Protein 5MWB (pdb70)

Organism: Homo sapiens (NCBI:txid9606)

Nearest PDB structures (foldseek):
  5mwb-assembly1_A  TM=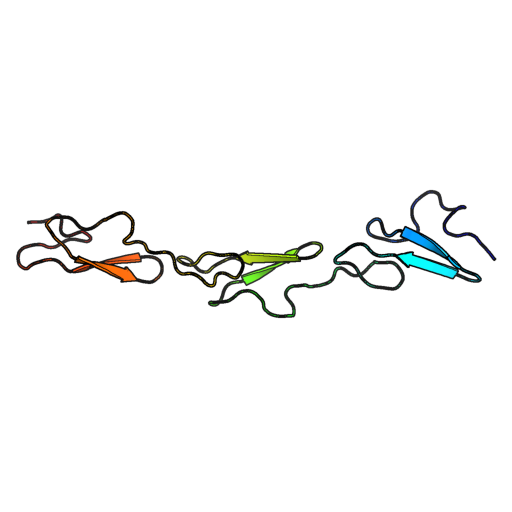1.009E+00  e=1.786E-26  Homo sapiens
  4cue-assembly1_A-2  TM=8.825E-01  e=1.262E-20  Homo sapiens
  4cuf-assembly1_A  TM=8.671E-01  e=1.112E-20  Homo sapiens
  4cud-assembly1_A  TM=8.663E-01  e=1.112E-20  Homo sapiens
  4xl1-assembly2_D  TM=9.238E-01  e=4.637E-19  Rattus norvegicus

Foldseek 3Di:
DDFCCPPDPDGPAPPPWDWADDVPGIATHEDAQFDDRRSPHGHFQCPVVQADDPWDWAGDRNDIQTHEDQQFDDRNSPGGHFPCPVVQAPPPWDWAGDRNDIQTHEDPPFDDRRRPRD

Secondary structure (DSSP, 8-state):
---TTTS-SS-SSSTTPEEEEETTEEEEEPPTTEESTTS-EE--GGGG----TT-EEEEETTEEEEEPPTTEESTTS-EE--GGGG----TTPEEEEETTEEEEEPPTT-BSTTS-B-

Radius of gyration: 26.97 Å; Cα contacts (8 Å, |Δi|>4): 246; chains: 1; bounding box: 39×20×84 Å

Solvent-accessible surface area: 7982 Å² total; per-residue (Å²): 113,85,46,43,41,73,132,42,163,89,74,29,6,67,78,78,0,132,25,54,55,56,133,66,52,53,96,7,87,47,98,155,6,28,30,31,110,91,0,81,106,67,65,76,35,16,157,91,118,19,20,93,64,132,18,75,33,83,62,116,121,15,18,62,54,18,88,44,93,80,7,41,100,36,112,62,0,71,89,73,66,77,38,19,157,92,123,25,20,68,64,126,13,108,44,51,55,77,75,85,145,65,79,14,93,42,43,136,61,56,89,28,102,29,0,91,102,139

GO terms:
  GO:0043235 signaling receptor complex (C, IDA)
  GO:0005886 plasma membrane (C, IDA)
  GO:0010838 positive regulation of keratinocyte proliferation (P, IDA)
  GO:0007219 Notch signaling pathway (P, IDA)
  GO:0005634 nucleus (C, EXP)
  GO:0005737 cytoplasm (C, EXP)
  GO:2001204 regulation of osteoclast development (P, IMP)
  GO:0046849 bone remodeling (P, IMP)
  GO:0005515 protein binding (F, IPI)
  GO:0000139 Golgi membrane (C, TAS)
  GO:0005576 extracellular region (C, TAS)
  GO:0005654 nucleoplasm (C, TAS)
  GO:0005789 endoplasmic reticulum membrane (C, TAS)
  GO:0005886 plasma membrane (C, TAS)
  GO:0003713 transcription coactivator activity (F, IDA)
  GO:0045944 positive regulation of transcription by RNA polymerase II (P, IDA)
  GO:0051152 positive regulation of smooth muscle cell differentiation (P, IDA)
  GO:0003184 pulmonary valve morphogenesis (P, IMP)
  GO:1902895 positive regulation of miRNA transcription (P, IMP)
  GO:0060413 atrial septum morphogenesis (P, IMP)

InterPro domains:
  IPR000152 EGF-type aspartate/asparagine hydroxylation site [PS00010] (198-209)
  IPR000152 EGF-type aspartate/asparagine hydroxylation site [PS00010] (275-286)
  IPR000152 EGF-type aspartate/asparagine hydroxylation site [PS00010] (315-326)
  IPR000152 EGF-type aspartate/asparagine hydroxylation site [PS00010] (353-364)
  IPR000152 EGF-type aspartate/asparagine hydroxylation site [PS00010] (433-444)
  IPR000152 EGF-type aspartate/asparagine hydroxylation site [PS00010] (471-482)
  IPR000152 EGF-type aspartate/asparagine hydroxylation site [PS00010] (509-520)
  IPR000152 EGF-type aspartate/asparagine hydroxylation site [PS00010] (547-558)
  IPR000152 EGF-type aspartate/asparagine hydroxylation site [PS00010] (584-595)
  IPR000152 EGF-type aspartate/asparagine hydroxylation site [PS00010] (622-633)
  IPR000152 EGF-type aspartate/asparagine hydroxylation site [PS00010] (659-670)
  IPR000152 EGF-type aspartate/asparagine hydroxylation site [PS00010] (697-708)
  IPR000152 EGF-type aspartate/asparagine hydroxylation site [PS00010] (772-783)
  IPR000152 EGF-type aspartate/asparagine hydroxylation site [PS00010] (810-821)
  IPR000152 EGF-type aspartate/asparagine hydroxylation site [PS00010] (888-899)
  IPR000152 EGF-type aspartate/asparagine hydroxylation site [PS00010] (926-937)
  IPR000152 EGF-type aspartate/asparagine hydroxylation site [PS00010] (964-975)
  IPR000152 EGF-type aspartate/asparagine hydroxylation site [PS00010] (1002-1013)
  IPR000152 EGF-type aspartate/asparagine hydroxylation site [PS00010] (1040-1051)
  IPR000152 EGF-type aspartate/asparagine hydroxylation site [PS00010] (1164-1175)

B-factor: mean 38.8, std 8.14, range [23.47, 72.49]

Sequence (118 aa):
DVDECAMANSNPCEHAGKCVNTDDGAFHCECLKGYAGPRCEMDINECHSDPCQNDATCLDKIGGFTCLCMPGFKGVHCELEINECQSNPCVNNGQCVDKVNRFQCLCPPGFTGPVCQID

Structure (mmCIF, N/CA/C/O backbone):
data_5MWB
#
_entry.id   5MWB
#
_cell.length_a   20.160
_cell.length_b   49.790
_cell.length_c   125.500
_cell.angle_alpha   90.00
_cell.angle_beta   90.00
_cell.angle_gamma   90.00
#
_symmetry.space_group_name_H-M   'P 21 21 21'
#
loop_
_entity.id
_entity.type
_entity.pdbx_description
1 polymer 'Neurogenic locus notch homolog protein 2'
2 branched beta-D-xylopyranose-(1-3)-beta-D-glucopyranose
3 non-polymer alpha-L-fucopyranose
4 non-polymer beta-D-glucopyranose
5 non-polymer 'CALCIUM ION'
6 water water
#
loop_
_atom_site.group_PDB
_atom_site.id
_atom_site.type_symbol
_atom_site.label_atom_id
_atom_site.label_alt_id
_atom_site.label_comp_id
_atom_site.label_asym_id
_atom_site.label_entity_id
_atom_site.label_seq_id
_atom_site.pdbx_PDB_ins_code
_atom_site.Cartn_x
_atom_site.Cartn_y
_atom_site.Cartn_z
_atom_site.occupancy
_atom_site.B_iso_or_equiv
_atom_site.auth_seq_id
_atom_site.auth_comp_id
_atom_site.auth_asym_id
_atom_site.auth_atom_id
_atom_site.pdbx_PDB_model_num
ATOM 1 N N . ASP A 1 2 ? 0.251 -22.405 26.366 1.00 45.82 415 ASP A N 1
ATOM 2 C CA . ASP A 1 2 ? -0.185 -22.042 25.019 1.00 45.63 415 ASP A CA 1
ATOM 3 C C . ASP A 1 2 ? -1.163 -20.870 25.053 1.00 42.63 415 ASP A C 1
ATOM 4 O O . ASP A 1 2 ? -1.960 -20.740 25.982 1.00 48.76 415 ASP A O 1
ATOM 9 N N . VAL A 1 3 ? -1.106 -20.033 24.019 1.00 42.90 416 VAL A N 1
ATOM 10 C CA . VAL A 1 3 ? -2.046 -18.936 23.824 1.00 42.19 416 VAL A CA 1
ATOM 11 C C . VAL A 1 3 ? -3.166 -19.401 22.901 1.00 40.68 416 VAL A C 1
ATOM 12 O O . VAL A 1 3 ? -2.915 -20.048 21.874 1.00 38.45 416 VAL A O 1
ATOM 16 N N . ASP A 1 4 ? -4.408 -19.069 23.256 1.00 42.29 417 ASP A N 1
ATOM 17 C CA . ASP A 1 4 ? -5.553 -19.340 22.385 1.00 40.83 417 ASP A CA 1
ATOM 18 C C . ASP A 1 4 ? -5.734 -18.138 21.467 1.00 42.97 417 ASP A C 1
ATOM 19 O O . ASP A 1 4 ? -6.422 -17.170 21.794 1.00 48.15 417 ASP A O 1
ATOM 24 N N . GLU A 1 5 ? -5.111 -18.208 20.290 1.00 39.63 418 GLU A N 1
ATOM 25 C CA . GLU A 1 5 ? -5.224 -17.126 19.321 1.00 41.86 418 GLU A CA 1
ATOM 26 C C . GLU A 1 5 ? -6.645 -16.957 18.800 1.00 47.43 418 GLU A C 1
ATOM 27 O O . GLU A 1 5 ? -6.990 -15.877 18.309 1.00 53.58 418 GLU A O 1
ATOM 33 N N . CYS A 1 6 ? -7.476 -17.996 18.889 1.00 46.01 419 CYS A N 1
ATOM 34 C CA . CYS A 1 6 ? -8.837 -17.907 18.380 1.00 43.90 419 CYS A CA 1
ATOM 35 C C . CYS A 1 6 ? -9.805 -17.290 19.381 1.00 49.98 419 CYS A C 1
ATOM 36 O O . CYS A 1 6 ? -10.853 -16.778 18.972 1.00 56.48 419 CYS A O 1
ATOM 39 N N . ALA A 1 7 ? -9.485 -17.326 20.674 1.00 50.80 420 ALA A N 1
ATOM 40 C CA . ALA A 1 7 ? -10.370 -16.814 21.715 1.00 50.92 420 ALA A CA 1
ATOM 41 C C . ALA A 1 7 ? -10.008 -15.402 22.156 1.00 54.04 420 ALA A C 1
ATOM 42 O O . ALA A 1 7 ? -10.886 -14.540 22.261 1.00 59.04 420 ALA A O 1
ATOM 44 N N . MET A 1 8 ? -8.725 -15.147 22.420 1.00 51.78 421 MET A N 1
ATOM 45 C CA . MET A 1 8 ? -8.289 -13.835 22.884 1.00 49.45 421 MET A CA 1
ATOM 46 C C . MET A 1 8 ? -8.366 -12.767 21.799 1.00 49.07 421 MET A C 1
ATOM 47 O O . MET A 1 8 ? -8.288 -11.576 22.120 1.00 47.02 421 MET A O 1
ATOM 52 N N . ALA A 1 9 ? -8.530 -13.161 20.538 1.00 51.11 422 ALA A N 1
ATOM 53 C CA . ALA A 1 9 ? -8.523 -12.209 19.437 1.00 49.22 422 ALA A CA 1
ATOM 54 C C . ALA A 1 9 ? -9.805 -11.389 19.403 1.00 52.20 422 ALA A C 1
ATOM 55 O O . ALA A 1 9 ? -10.891 -11.891 19.703 1.00 55.87 422 ALA A O 1
ATOM 57 N N . ASN A 1 10 ? -9.673 -10.113 19.029 1.00 54.28 423 ASN A N 1
ATOM 58 C CA . ASN A 1 10 ? -10.856 -9.296 18.778 1.00 56.53 423 ASN A CA 1
ATOM 59 C C . ASN A 1 10 ? -11.523 -9.695 17.471 1.00 54.53 423 ASN A C 1
ATOM 60 O O . ASN A 1 10 ? -12.751 -9.824 17.403 1.00 60.13 423 ASN A O 1
ATOM 65 N N . SER A 1 11 ? -10.730 -9.891 16.427 1.00 54.81 424 SER A N 1
ATOM 66 C CA . SER A 1 11 ? -11.210 -10.319 15.126 1.00 52.53 424 SER A CA 1
ATOM 67 C C . SER A 1 11 ? -10.479 -11.592 14.720 1.00 49.80 424 SER A C 1
ATOM 68 O O . SER A 1 11 ? -9.503 -12.004 15.351 1.00 48.21 424 SER A O 1
ATOM 71 N N . ASN A 1 12 ? -10.964 -12.211 13.654 1.00 44.90 425 ASN A N 1
ATOM 72 C CA . ASN A 1 12 ? -10.434 -13.492 13.211 1.00 43.01 425 ASN A CA 1
ATOM 73 C C . ASN A 1 12 ? -8.957 -13.367 12.851 1.00 42.59 425 ASN A C 1
ATOM 74 O O . ASN A 1 12 ? -8.609 -12.567 11.970 1.00 41.80 425 ASN A O 1
ATOM 79 N N . PRO A 1 13 ? -8.061 -14.117 13.500 1.00 36.92 426 PRO A N 1
ATOM 80 C CA . PRO A 1 13 ? -6.662 -14.136 13.046 1.00 36.74 426 PRO A CA 1
ATOM 81 C C . PRO A 1 13 ? -6.477 -14.796 11.688 1.00 40.35 426 PRO A C 1
ATOM 82 O O . PRO A 1 13 ? -5.436 -14.586 11.054 1.00 36.99 426 PRO A O 1
ATOM 86 N N . CYS A 1 14 ? -7.439 -15.592 11.228 1.00 39.49 427 CYS A N 1
ATOM 87 C CA . CYS A 1 14 ? -7.390 -16.136 9.880 1.00 35.97 427 CYS A CA 1
ATOM 88 C C . CYS A 1 14 ? -7.926 -15.115 8.885 1.00 37.18 427 CYS A C 1
ATOM 89 O O . CYS A 1 14 ? -8.745 -14.256 9.223 1.00 35.34 427 CYS A O 1
ATOM 92 N N . GLU A 1 15 ? -7.464 -15.223 7.647 1.00 36.73 428 GLU A N 1
ATOM 93 C CA . GLU A 1 15 ? -7.927 -14.343 6.588 1.00 34.32 428 GLU A CA 1
ATOM 94 C C . GLU A 1 15 ? -9.150 -14.936 5.898 1.00 33.96 428 GLU A C 1
ATOM 95 O O . GLU A 1 15 ? -9.403 -16.143 5.956 1.00 34.01 428 GLU A O 1
ATOM 101 N N . HIS A 1 16 ? -9.916 -14.057 5.247 1.00 39.35 429 HIS A N 1
ATOM 102 C CA . HIS A 1 16 ? -10.995 -14.449 4.334 1.00 35.70 429 HIS A CA 1
ATOM 103 C C . HIS A 1 16 ? -12.008 -15.371 5.010 1.00 38.85 429 HIS A C 1
ATOM 104 O O . HIS A 1 16 ? -12.401 -16.404 4.465 1.00 36.21 429 HIS A O 1
ATOM 111 N N . ALA A 1 17 ? -12.424 -14.985 6.217 1.00 36.00 430 ALA A N 1
ATOM 112 C CA . ALA A 1 17 ? -13.437 -15.694 6.999 1.00 37.54 430 ALA A CA 1
ATOM 113 C C . ALA A 1 17 ? -13.060 -17.148 7.259 1.00 37.30 430 ALA A C 1
ATOM 114 O O . ALA A 1 17 ? -13.935 -17.988 7.516 1.00 39.18 430 ALA A O 1
ATOM 116 N N . GLY A 1 18 ? -11.770 -17.471 7.199 1.00 34.84 431 GLY A N 1
ATOM 117 C CA . GLY A 1 18 ? -11.332 -18.796 7.585 1.00 37.65 431 GLY A CA 1
ATOM 118 C C . GLY A 1 18 ? -11.618 -19.069 9.047 1.00 36.94 431 GLY A C 1
ATOM 119 O O . GLY A 1 18 ? -11.699 -18.158 9.872 1.00 38.35 431 GLY A O 1
ATOM 120 N N . LYS A 1 19 ? -11.778 -20.339 9.374 1.00 37.73 432 LYS A N 1
ATOM 121 C CA . LYS A 1 19 ? -12.178 -20.730 10.715 1.00 39.41 432 LYS A CA 1
ATOM 122 C C . LYS A 1 19 ? -10.943 -21.033 11.551 1.00 37.46 432 LYS A C 1
ATOM 123 O O . LYS A 1 19 ? -10.173 -21.950 11.234 1.00 39.50 432 LYS A O 1
ATOM 129 N N . CYS A 1 20 ? -10.779 -20.294 12.634 1.00 37.63 433 CYS A N 1
ATOM 130 C CA . CYS A 1 20 ? -9.615 -20.432 13.497 1.00 36.50 433 CYS A CA 1
ATOM 131 C C . CYS A 1 20 ? -9.765 -21.656 14.390 1.00 36.96 433 CYS A C 1
ATOM 132 O O . CYS A 1 20 ? -10.786 -21.835 15.059 1.00 30.46 433 CYS A O 1
ATOM 135 N N . VAL A 1 21 ? -8.740 -22.505 14.391 1.00 35.11 434 VAL A N 1
ATOM 136 C CA . VAL A 1 21 ? -8.686 -23.694 15.238 1.00 33.79 434 VAL A CA 1
ATOM 137 C C . VAL A 1 21 ? -7.401 -23.621 16.056 1.00 35.26 434 VAL A C 1
ATOM 138 O O . VAL A 1 21 ? -6.299 -23.723 15.501 1.00 35.08 434 VAL A O 1
ATOM 142 N N . ASN A 1 22 ? -7.539 -23.462 17.369 1.00 32.52 435 ASN A N 1
ATOM 143 C CA . ASN A 1 22 ? -6.377 -23.282 18.225 1.00 32.41 435 ASN A CA 1
ATOM 144 C C . ASN A 1 22 ? -5.564 -24.567 18.317 1.00 28.05 435 ASN A C 1
ATOM 145 O O . ASN A 1 22 ? -6.116 -25.664 18.438 1.00 29.54 435 ASN A O 1
ATOM 150 N N . THR A 1 23 ? -4.242 -24.427 18.242 1.00 27.73 436 THR A N 1
ATOM 151 C CA . THR A 1 23 ? -3.315 -25.531 18.448 1.00 31.10 436 THR A CA 1
ATOM 152 C C . THR A 1 23 ? -2.285 -25.122 19.494 1.00 33.41 436 THR A C 1
ATOM 153 O O . THR A 1 23 ? -2.179 -23.953 19.875 1.00 29.78 436 THR A O 1
ATOM 157 N N . ASP A 1 24 ? -1.515 -26.097 19.962 1.00 35.53 437 ASP A N 1
ATOM 158 C CA A ASP A 1 24 ? -0.464 -25.838 20.939 0.63 35.14 437 ASP A CA 1
ATOM 159 C CA B ASP A 1 24 ? -0.470 -25.824 20.939 0.37 35.34 437 ASP A CA 1
ATOM 160 C C . ASP A 1 24 ? 0.717 -25.167 20.248 1.00 36.82 437 ASP A C 1
ATOM 161 O O . ASP A 1 24 ? 1.330 -25.754 19.349 1.00 38.26 437 ASP A O 1
ATOM 170 N N . GLY A 1 25 ? 1.036 -23.945 20.667 1.00 35.87 438 GLY A N 1
ATOM 171 C CA . GLY A 1 25 ? 2.120 -23.193 20.089 1.00 37.84 438 GLY A CA 1
ATOM 172 C C . GLY A 1 25 ? 1.740 -22.330 18.906 1.00 37.33 438 GLY A C 1
ATOM 173 O O . GLY A 1 25 ? 2.510 -21.433 18.543 1.00 40.51 438 GLY A O 1
ATOM 174 N N . ALA A 1 26 ? 0.582 -22.571 18.292 1.00 34.77 439 ALA A N 1
ATOM 175 C CA . ALA A 1 26 ? 0.170 -21.771 17.141 1.00 37.16 439 ALA A CA 1
ATOM 176 C C . ALA A 1 26 ? -1.341 -21.924 16.960 1.00 34.62 439 ALA A C 1
ATOM 177 O O . ALA A 1 26 ? -2.070 -22.111 17.941 1.00 34.35 439 ALA A O 1
ATOM 179 N N . PHE A 1 27 ? -1.804 -21.846 15.715 1.00 34.34 440 PHE A N 1
ATOM 180 C CA . PHE A 1 27 ? -3.219 -22.028 15.430 1.00 33.12 440 PHE A CA 1
ATOM 181 C C . PHE A 1 27 ? -3.371 -22.437 13.974 1.00 35.46 440 PHE A C 1
ATOM 182 O O . PHE A 1 27 ? -2.485 -22.204 13.147 1.00 36.77 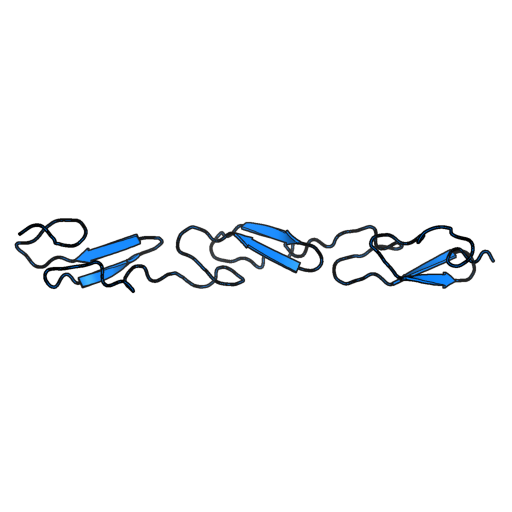440 PHE A O 1
ATOM 190 N N . HIS A 1 28 ? -4.507 -23.058 13.679 1.00 31.16 441 HIS A N 1
ATOM 191 C CA . HIS A 1 28 ? -4.818 -23.582 12.360 1.00 38.06 441 HIS A CA 1
ATOM 192 C C . HIS A 1 28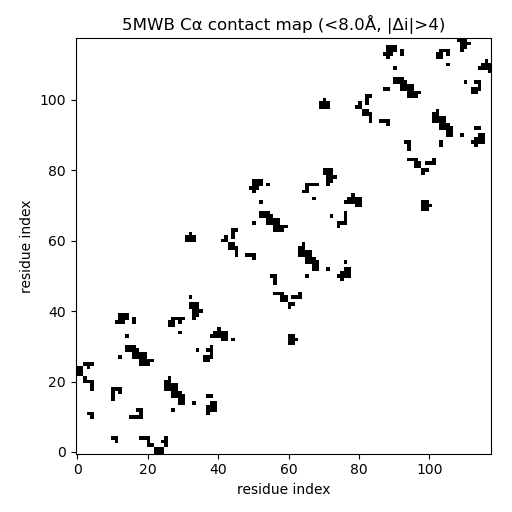 ? -5.986 -22.806 11.767 1.00 34.90 441 HIS A C 1
ATOM 193 O O . HIS A 1 28 ? -6.838 -22.283 12.489 1.00 38.19 441 HIS A O 1
ATOM 200 N N . CYS A 1 29 ? -6.017 -22.727 10.442 1.00 39.42 442 CYS A N 1
ATOM 201 C CA . CYS A 1 29 ? -7.064 -22.004 9.733 1.00 39.45 442 CYS A CA 1
ATOM 202 C C . CYS A 1 29 ? -7.723 -22.938 8.730 1.00 40.52 442 CYS A C 1
ATOM 203 O O . CYS A 1 29 ? -7.066 -23.420 7.800 1.00 41.21 442 CYS A O 1
ATOM 206 N N . GLU A 1 30 ? -9.013 -23.200 8.928 1.00 40.91 443 GLU A N 1
ATOM 207 C CA . GLU A 1 30 ? -9.814 -23.928 7.949 1.00 42.70 443 GLU A CA 1
ATOM 208 C C . GLU A 1 30 ? -10.302 -22.937 6.901 1.00 39.90 443 GLU A C 1
ATOM 209 O O . GLU A 1 30 ? -11.137 -22.074 7.194 1.00 41.22 443 GLU A O 1
ATOM 215 N N . CYS A 1 31 ? -9.787 -23.059 5.682 1.00 44.62 444 CYS A N 1
ATOM 216 C CA . CYS A 1 31 ? -10.072 -22.100 4.626 1.00 41.67 444 CYS A CA 1
ATOM 217 C C . CYS A 1 31 ? -11.357 -22.451 3.895 1.00 42.33 444 CYS A C 1
ATOM 218 O O . CYS A 1 31 ? -11.674 -23.626 3.685 1.00 42.73 444 CYS A O 1
ATOM 221 N N . LEU A 1 32 ? -12.096 -21.421 3.506 1.00 42.25 445 LEU A N 1
ATOM 222 C CA . LEU A 1 32 ? -13.244 -21.622 2.643 1.00 43.40 445 LEU A CA 1
ATOM 223 C C . LEU A 1 32 ? -12.786 -21.955 1.227 1.00 42.51 445 LEU A C 1
ATOM 224 O O . LEU A 1 32 ? -11.609 -21.829 0.878 1.00 37.90 445 LEU A O 1
ATOM 229 N N . LYS A 1 33 ? -13.740 -22.379 0.402 1.00 43.27 446 LYS A N 1
ATOM 230 C CA . LYS A 1 33 ? -13.428 -22.746 -0.971 1.00 42.24 446 LYS A CA 1
ATOM 231 C C . LYS A 1 33 ? -12.762 -21.585 -1.697 1.00 34.48 446 LYS A C 1
ATOM 232 O O . LYS A 1 33 ? -13.245 -20.451 -1.655 1.00 39.34 446 LYS A O 1
ATOM 238 N N . GL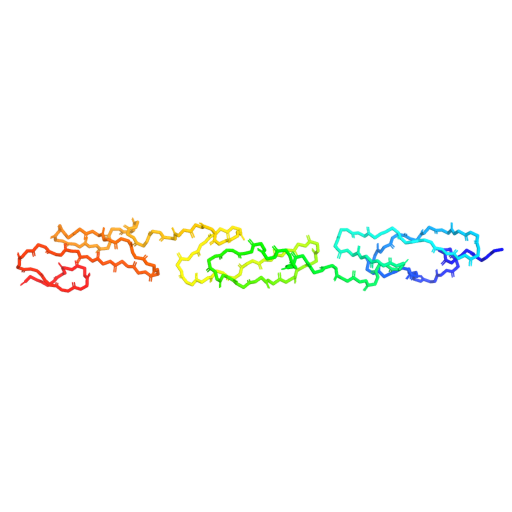Y A 1 34 ? -11.634 -21.870 -2.342 1.00 37.41 447 GLY A N 1
ATOM 239 C CA . GLY A 1 34 ? -10.924 -20.888 -3.133 1.00 38.26 447 GLY A CA 1
ATOM 240 C C . GLY A 1 34 ? -9.776 -20.205 -2.428 1.00 38.93 447 GLY A C 1
ATOM 241 O O . GLY A 1 34 ? -9.124 -19.345 -3.034 1.00 33.82 447 GLY A O 1
ATOM 242 N N . TYR A 1 35 ? -9.505 -20.556 -1.176 1.00 36.16 448 TYR A N 1
ATOM 243 C CA . TYR A 1 35 ? -8.424 -19.954 -0.417 1.00 39.05 448 TYR A CA 1
ATOM 244 C C . TYR A 1 35 ? -7.468 -21.031 0.075 1.00 38.59 448 TYR A C 1
ATOM 245 O O . TYR A 1 35 ? -7.867 -22.170 0.330 1.00 41.79 448 TYR A O 1
ATOM 254 N N . ALA A 1 36 ? -6.198 -20.654 0.207 1.00 40.79 449 ALA A N 1
ATOM 255 C CA . ALA A 1 36 ? -5.163 -21.575 0.650 1.00 41.56 449 ALA A CA 1
ATOM 256 C C . ALA A 1 36 ? -4.135 -20.808 1.470 1.00 37.32 449 ALA A C 1
ATOM 257 O O . ALA A 1 36 ? -4.175 -19.578 1.567 1.00 34.86 449 ALA A O 1
ATOM 259 N N . GLY A 1 37 ? -3.203 -21.553 2.060 1.00 36.86 450 GLY A N 1
ATOM 260 C CA . GLY A 1 37 ? -2.168 -20.972 2.879 1.00 35.82 450 GLY A CA 1
ATOM 261 C C . GLY A 1 37 ? -2.393 -21.233 4.353 1.00 37.48 450 GLY A C 1
ATOM 262 O O . GLY A 1 37 ? -3.503 -21.560 4.787 1.00 37.32 450 GLY A O 1
ATOM 263 N N . PRO A 1 38 ? -1.337 -21.086 5.158 1.00 34.61 451 PRO A N 1
ATOM 264 C CA . PRO A 1 38 ? -1.472 -21.338 6.603 1.00 40.70 451 PRO A CA 1
ATOM 265 C C . PRO A 1 38 ? -2.505 -20.460 7.283 1.00 37.82 451 PRO A C 1
ATOM 266 O O . PRO A 1 38 ? -3.044 -20.856 8.322 1.00 40.93 451 PRO A O 1
ATOM 270 N N . ARG A 1 39 ? -2.796 -19.279 6.734 1.00 34.71 452 ARG A N 1
ATOM 271 C CA . ARG A 1 39 ? -3.822 -18.404 7.281 1.00 37.37 452 ARG A CA 1
ATOM 272 C C . ARG A 1 39 ? -4.879 -18.040 6.242 1.00 34.84 452 ARG A C 1
ATOM 273 O O . ARG A 1 39 ? -5.538 -17.004 6.369 1.00 32.00 452 ARG A O 1
ATOM 281 N N . CYS A 1 40 ? -5.060 -18.882 5.221 1.00 32.89 453 CYS A N 1
ATOM 282 C CA . CYS A 1 40 ? -6.063 -18.658 4.175 1.00 35.52 453 CYS A CA 1
ATOM 283 C C . CYS A 1 40 ? -5.838 -17.334 3.454 1.00 31.87 453 CYS A C 1
ATOM 284 O O . CYS A 1 40 ? -6.785 -16.707 2.971 1.00 38.04 453 CYS A O 1
ATOM 287 N N . GLU A 1 41 ? -4.581 -16.898 3.379 1.00 31.40 454 GLU A N 1
ATOM 288 C CA . GLU A 1 41 ? -4.270 -15.598 2.804 1.00 34.47 454 GLU A CA 1
ATOM 289 C C . GLU A 1 41 ? -4.188 -15.628 1.284 1.00 36.36 454 GLU A C 1
ATOM 290 O O . GLU A 1 41 ? -4.247 -14.567 0.653 1.00 36.96 454 GLU A O 1
ATOM 296 N N . MET A 1 42 ? -4.072 -16.809 0.688 1.00 36.36 455 MET A N 1
ATOM 297 C CA . MET A 1 42 ? -3.820 -16.951 -0.739 1.00 39.21 455 MET A CA 1
ATOM 298 C C . MET A 1 42 ? -5.125 -17.219 -1.477 1.00 40.35 455 MET A C 1
ATOM 299 O O . MET A 1 42 ? -5.856 -18.154 -1.133 1.00 39.00 455 MET A O 1
ATOM 304 N N . ASP A 1 43 ? -5.415 -16.396 -2.484 1.00 37.87 456 ASP A N 1
ATOM 305 C CA . ASP A 1 43 ? -6.563 -16.605 -3.358 1.00 39.51 456 ASP A CA 1
ATOM 306 C C . ASP A 1 43 ? -6.147 -17.550 -4.477 1.00 41.22 456 ASP A C 1
ATOM 307 O O . ASP A 1 43 ? -5.283 -17.210 -5.295 1.00 42.21 456 ASP A O 1
ATOM 312 N N . ILE A 1 44 ? -6.766 -18.731 -4.511 1.00 37.70 457 ILE A N 1
ATOM 313 C CA . ILE A 1 44 ? -6.432 -19.722 -5.523 1.00 36.92 457 ILE A CA 1
ATOM 314 C C . ILE A 1 44 ? -6.808 -19.189 -6.896 1.00 39.16 457 ILE A C 1
ATOM 315 O O . ILE A 1 44 ? -7.908 -18.659 -7.098 1.00 38.98 457 ILE A O 1
ATOM 320 N N . ASN A 1 45 ? -5.887 -19.317 -7.848 1.00 39.42 458 ASN A N 1
ATOM 321 C CA . ASN A 1 45 ? -6.134 -18.910 -9.230 1.00 38.73 458 ASN A CA 1
ATOM 322 C C . ASN A 1 45 ? -6.723 -20.101 -9.974 1.00 36.51 458 ASN A C 1
ATOM 323 O O . ASN A 1 45 ? -6.006 -20.940 -10.519 1.00 39.20 458 ASN A O 1
ATOM 328 N N . GLU A 1 46 ? -8.055 -20.174 -9.998 1.00 37.61 459 GLU A N 1
ATOM 329 C CA . GLU A 1 46 ? -8.739 -21.269 -10.673 1.00 37.32 459 GLU A CA 1
ATOM 330 C C . GLU A 1 46 ? -8.549 -21.241 -12.185 1.00 33.41 459 GLU A C 1
ATOM 331 O O . GLU A 1 46 ? -8.905 -22.215 -12.854 1.00 40.82 459 GLU A O 1
ATOM 337 N N . CYS A 1 47 ? -7.996 -20.160 -12.732 1.00 35.49 460 CYS A N 1
ATOM 338 C CA . CYS A 1 47 ? -7.725 -20.055 -14.160 1.00 37.27 460 CYS A CA 1
ATOM 339 C C . CYS A 1 47 ? -6.420 -20.723 -14.569 1.00 41.13 460 CYS A C 1
ATOM 340 O O . CYS A 1 47 ? -6.105 -20.746 -15.763 1.00 45.59 460 CYS A O 1
ATOM 343 N N . HIS A 1 48 ? -5.657 -21.260 -13.616 1.00 41.19 461 HIS A N 1
ATOM 344 C CA . HIS A 1 48 ? -4.368 -21.865 -13.929 1.00 43.58 461 HIS A CA 1
ATOM 345 C C . HIS A 1 48 ? -4.509 -23.123 -14.775 1.00 45.60 461 HIS A C 1
ATOM 346 O O . HIS A 1 48 ? -3.561 -23.494 -15.475 1.00 50.48 461 HIS A O 1
ATOM 353 N N . SER A 1 49 ? -5.664 -23.782 -14.732 1.00 43.63 462 SER A N 1
ATOM 354 C CA . SER A 1 49 ? -5.914 -24.968 -15.539 1.00 44.69 462 SER A CA 1
ATOM 355 C C . SER A 1 49 ? -6.439 -24.640 -16.934 1.00 42.86 462 SER A C 1
ATOM 356 O O . SER A 1 49 ? -6.771 -25.563 -17.685 1.00 42.86 462 SER A O 1
ATOM 359 N N . ASP A 1 50 ? -6.507 -23.360 -17.291 1.00 42.86 463 ASP A N 1
ATOM 360 C CA . ASP A 1 50 ? -6.996 -22.912 -18.594 1.00 43.76 463 ASP A CA 1
ATOM 361 C C . ASP A 1 50 ? -8.340 -23.553 -18.956 1.00 42.26 463 ASP A C 1
ATOM 362 O O . ASP A 1 50 ? -8.436 -24.286 -19.943 1.00 41.12 463 ASP A O 1
ATOM 367 N N . PRO A 1 51 ? -9.399 -23.280 -18.184 1.00 35.27 464 PRO A N 1
ATOM 368 C CA . PRO A 1 51 ? -10.687 -23.928 -18.461 1.00 37.90 464 PRO A CA 1
ATOM 369 C C . PRO A 1 51 ? -11.447 -23.336 -19.636 1.00 40.16 464 PRO A C 1
ATOM 370 O O . PRO A 1 51 ? -12.275 -24.039 -20.224 1.00 37.85 464 PRO A O 1
ATOM 374 N N . CYS A 1 52 ? -11.213 -22.069 -19.977 1.00 36.31 465 CYS A N 1
ATOM 375 C CA . CYS A 1 52 ? -11.958 -21.414 -21.044 1.00 36.62 465 CYS A CA 1
ATOM 376 C C . CYS A 1 52 ? -11.411 -21.832 -22.402 1.00 36.82 465 CYS A C 1
ATOM 377 O O . CYS A 1 52 ? -10.197 -21.816 -22.624 1.00 39.21 465 CYS A O 1
ATOM 380 N N . GLN A 1 53 ? -12.310 -22.207 -23.307 1.00 37.65 466 GLN A N 1
ATOM 381 C CA . GLN A 1 53 ? -11.942 -22.693 -24.628 1.00 31.05 466 GLN A CA 1
ATOM 382 C C . GLN A 1 53 ? -12.144 -21.604 -25.677 1.00 32.40 466 GLN A C 1
ATOM 383 O O . GLN A 1 53 ? -12.671 -20.525 -25.401 1.00 25.22 466 GLN A O 1
ATOM 389 N N . ASN A 1 54 ? -11.698 -21.905 -26.900 1.00 30.42 467 ASN A N 1
ATOM 390 C CA . ASN A 1 54 ? -11.953 -21.055 -28.064 1.00 31.88 467 ASN A CA 1
ATOM 391 C C . ASN A 1 54 ? -11.410 -19.642 -27.867 1.00 27.87 467 ASN A C 1
ATOM 392 O O . ASN A 1 54 ? -12.076 -18.653 -28.185 1.00 26.67 467 ASN A O 1
ATOM 397 N N . ASP A 1 55 ? -10.190 -19.551 -27.332 1.00 30.42 468 ASP A N 1
ATOM 398 C CA . ASP A 1 55 ? -9.465 -18.295 -27.128 1.00 34.02 468 ASP A CA 1
ATOM 399 C C . ASP A 1 55 ? -10.203 -17.329 -26.203 1.00 34.38 468 ASP A C 1
ATOM 400 O O . ASP A 1 55 ? -9.971 -16.115 -26.251 1.00 34.09 468 ASP A O 1
ATOM 405 N N . ALA A 1 56 ? -11.094 -17.842 -25.360 1.00 28.98 469 ALA A N 1
ATOM 406 C CA . ALA A 1 56 ? -11.726 -17.004 -24.356 1.00 30.57 469 ALA A CA 1
ATOM 407 C C . ALA A 1 56 ? -10.706 -16.590 -23.300 1.00 33.50 469 ALA A C 1
ATOM 408 O O . ALA A 1 56 ? -9.624 -17.170 -23.181 1.00 32.71 469 ALA A O 1
ATOM 410 N N . THR A 1 57 ? -11.064 -15.574 -22.522 1.00 33.15 470 THR A N 1
ATOM 411 C CA . THR A 1 57 ? -10.220 -15.080 -21.442 1.00 32.39 470 THR A CA 1
ATOM 412 C C . THR A 1 57 ? -10.786 -15.539 -20.107 1.00 34.02 470 THR A C 1
ATOM 413 O O . THR A 1 57 ? -11.968 -15.324 -19.821 1.00 36.22 470 THR A O 1
ATOM 417 N N . CYS A 1 58 ? -9.944 -16.172 -19.296 1.00 35.71 471 CYS A N 1
ATOM 418 C CA . CYS A 1 58 ? -10.356 -16.641 -17.982 1.00 34.92 471 CYS A CA 1
ATOM 419 C C . CYS A 1 58 ? -10.122 -15.547 -16.951 1.00 35.66 471 CYS A C 1
ATOM 420 O O . CYS A 1 58 ? -9.017 -15.005 -16.849 1.00 37.32 471 CYS A O 1
ATOM 423 N N . LEU A 1 59 ? -11.161 -15.225 -16.191 1.00 38.70 472 LEU A N 1
ATOM 424 C CA . LEU A 1 59 ? -11.055 -14.288 -15.083 1.00 33.84 472 LEU A CA 1
ATOM 425 C C . LEU A 1 59 ? -11.180 -15.043 -13.770 1.00 36.29 472 LEU A C 1
ATOM 426 O O . LEU A 1 59 ? -12.152 -15.775 -13.560 1.00 34.62 472 LEU A O 1
ATOM 431 N N . ASP A 1 60 ? -10.195 -14.856 -12.898 1.00 35.73 473 ASP A N 1
ATOM 432 C CA . ASP A 1 60 ? -10.161 -15.556 -11.625 1.00 33.22 473 ASP A CA 1
ATOM 433 C C . ASP A 1 60 ? -11.182 -14.957 -10.664 1.00 36.52 473 ASP A C 1
ATOM 434 O O . ASP A 1 60 ? -11.233 -13.738 -10.472 1.00 34.58 473 ASP A O 1
ATOM 439 N N . LYS A 1 61 ? -12.003 -15.817 -10.069 1.00 33.39 474 LYS A N 1
ATOM 440 C CA . LYS A 1 61 ? -13.007 -15.412 -9.100 1.00 35.28 474 LYS A CA 1
ATOM 441 C C . LYS A 1 61 ? -12.804 -16.184 -7.802 1.00 31.64 474 LYS A C 1
ATOM 442 O O . LYS A 1 61 ? -12.025 -17.138 -7.735 1.00 30.76 474 LYS A O 1
ATOM 448 N N . ILE A 1 62 ? -13.515 -15.753 -6.761 1.00 35.01 475 ILE A N 1
ATOM 449 C CA . ILE A 1 62 ? -13.428 -16.392 -5.449 1.00 32.52 475 ILE A CA 1
ATOM 450 C C . ILE A 1 62 ? -14.013 -17.795 -5.562 1.00 28.43 475 ILE A C 1
ATOM 451 O O . ILE A 1 62 ? -15.226 -17.959 -5.715 1.00 31.61 475 ILE A O 1
ATOM 456 N N . GLY A 1 63 ? -13.159 -18.810 -5.481 1.00 30.65 476 GLY A N 1
ATOM 457 C CA . GLY A 1 63 ? -13.642 -20.179 -5.559 1.00 33.49 476 GLY A CA 1
ATOM 458 C C . GLY A 1 63 ? -14.237 -20.534 -6.904 1.00 39.39 476 GLY A C 1
ATOM 459 O O . GLY A 1 63 ? -15.256 -21.234 -6.966 1.00 38.13 476 GLY A O 1
ATOM 460 N N . GLY A 1 64 ? -13.627 -20.064 -7.984 1.00 36.26 477 GLY A N 1
ATOM 461 C CA . GLY A 1 64 ? -14.137 -20.357 -9.309 1.00 35.39 477 GLY A CA 1
ATOM 462 C C . GLY A 1 64 ? -13.559 -19.394 -10.332 1.00 36.85 477 GLY A C 1
ATOM 463 O O . GLY A 1 64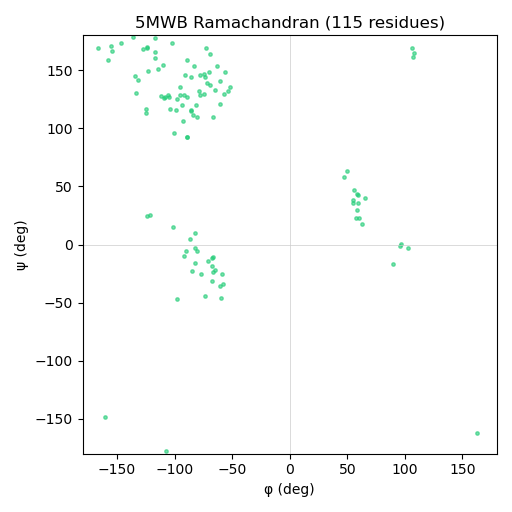 ? -12.546 -18.742 -10.089 1.00 34.92 477 GLY A O 1
ATOM 464 N N . PHE A 1 65 ? -14.232 -19.328 -11.477 1.00 35.70 478 PHE A N 1
ATOM 465 C CA . PHE A 1 65 ? -13.777 -18.506 -12.587 1.00 36.78 478 PHE A CA 1
ATOM 466 C C . PHE A 1 65 ? -14.976 -18.124 -13.441 1.00 33.04 478 PHE A C 1
ATOM 467 O O . PHE A 1 65 ? -16.066 -18.686 -13.313 1.00 31.22 478 PHE A O 1
ATOM 475 N N . THR A 1 66 ? -14.756 -17.154 -14.322 1.00 35.42 479 THR A N 1
ATOM 476 C CA . THR A 1 66 ? -15.711 -16.837 -15.371 1.00 34.57 479 THR A CA 1
ATOM 477 C C . THR A 1 66 ? -14.941 -16.667 -16.671 1.00 36.95 479 THR A C 1
ATOM 478 O O . THR A 1 66 ? -13.800 -16.193 -16.670 1.00 34.93 479 THR A O 1
ATOM 482 N N . CYS A 1 67 ? -15.554 -17.087 -17.772 1.00 36.09 480 CYS A N 1
ATOM 483 C CA . CYS A 1 67 ? -14.935 -17.038 -19.088 1.00 36.25 480 CYS A CA 1
ATOM 484 C C . CYS A 1 67 ? -15.556 -15.909 -19.899 1.00 35.25 480 CYS A C 1
ATOM 485 O O . CYS A 1 67 ? -16.783 -15.808 -19.994 1.00 36.72 480 CYS A O 1
ATOM 488 N N . LEU A 1 68 ? -14.707 -15.054 -20.463 1.00 34.34 481 LEU A N 1
ATOM 489 C CA . LEU A 1 68 ? -15.135 -14.028 -21.410 1.00 35.80 481 LEU A CA 1
ATOM 490 C C . LEU A 1 68 ? -14.993 -14.601 -22.807 1.00 32.29 481 LEU A C 1
ATOM 491 O O . LEU A 1 68 ? -13.876 -14.735 -23.308 1.00 31.07 481 LEU A O 1
ATOM 496 N N . CYS A 1 69 ? -16.114 -14.929 -23.437 1.00 34.71 482 CYS A N 1
ATOM 497 C CA . CYS A 1 69 ? -16.053 -15.588 -24.730 1.00 29.71 482 CYS A CA 1
ATOM 498 C C . CYS A 1 69 ? -15.657 -14.610 -25.828 1.00 30.16 482 CYS A C 1
ATOM 499 O O . CYS A 1 69 ? -15.995 -13.425 -25.791 1.00 32.40 482 CYS A O 1
ATOM 502 N N . MET A 1 70 ? -14.922 -15.124 -26.812 1.00 30.18 483 MET A N 1
ATOM 503 C CA . MET A 1 70 ? -14.796 -14.417 -28.072 1.00 30.54 483 MET A CA 1
ATOM 504 C C . MET A 1 70 ? -16.194 -14.168 -28.637 1.00 27.85 483 MET A C 1
ATOM 505 O O . MET A 1 70 ? -17.113 -14.960 -28.401 1.00 26.29 483 MET A O 1
ATOM 510 N N . PRO A 1 71 ? -16.387 -13.074 -29.368 1.00 27.84 484 PRO A N 1
ATOM 511 C CA . PRO A 1 71 ? -17.703 -12.806 -29.961 1.00 29.06 484 PRO A CA 1
ATOM 512 C C . PRO A 1 71 ? -18.190 -13.988 -30.786 1.00 29.19 484 PRO A C 1
ATOM 513 O O . PRO A 1 71 ? -17.454 -14.546 -31.602 1.00 26.19 484 PRO A O 1
ATOM 517 N N . GLY A 1 72 ? -19.439 -14.382 -30.553 1.00 26.19 485 GLY A N 1
ATOM 518 C CA . GLY A 1 72 ? -20.031 -15.505 -31.248 1.00 28.29 485 GLY A CA 1
ATOM 519 C C . GLY A 1 72 ? -19.963 -16.827 -30.514 1.00 27.02 485 GLY A C 1
ATOM 520 O O . GLY A 1 72 ? -20.470 -17.827 -31.035 1.00 25.01 485 GLY A O 1
ATOM 521 N N . PHE A 1 73 ? -19.358 -16.873 -29.329 1.00 27.87 486 PHE A N 1
ATOM 522 C CA . PHE A 1 73 ? -19.279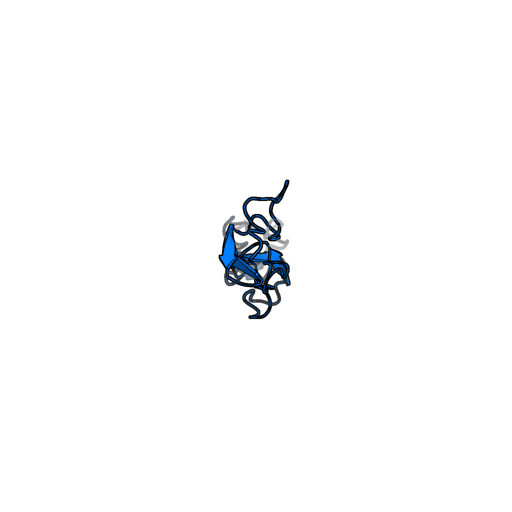 -18.099 -28.549 1.00 23.75 486 PHE A CA 1
ATOM 523 C C . PHE A 1 73 ? -20.024 -17.921 -27.233 1.00 27.97 486 PHE A C 1
ATOM 524 O O . PHE A 1 73 ? -20.289 -16.798 -26.792 1.00 28.26 486 PHE A O 1
ATOM 532 N N . LYS A 1 74 ? -20.370 -19.049 -26.613 1.00 31.26 487 LYS A N 1
ATOM 533 C CA . LYS A 1 74 ? -21.188 -19.044 -25.407 1.00 27.16 487 LYS A CA 1
ATOM 534 C C . LYS A 1 74 ? -20.914 -20.306 -24.601 1.00 33.10 487 LYS A C 1
ATOM 535 O O . LYS A 1 74 ? -20.250 -21.237 -25.063 1.00 31.52 487 LYS A O 1
ATOM 541 N N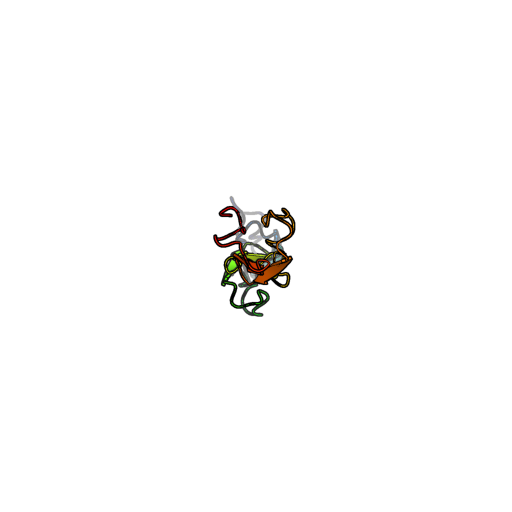 . GLY A 1 75 ? -21.454 -20.333 -23.392 1.00 35.04 488 GLY A N 1
ATOM 542 C CA . GLY A 1 75 ? -21.309 -21.463 -22.498 1.00 37.77 488 GLY A CA 1
ATOM 543 C C . GLY A 1 75 ? -20.346 -21.164 -21.362 1.00 37.07 488 GLY A C 1
ATOM 544 O O . GLY A 1 75 ? -19.633 -20.160 -21.350 1.00 36.68 488 GLY A O 1
ATOM 545 N N . VAL A 1 76 ? -20.342 -22.079 -20.388 1.00 42.78 489 VAL A N 1
ATOM 546 C CA . VAL A 1 76 ? -19.508 -21.905 -19.199 1.00 39.42 489 VAL A CA 1
ATOM 547 C C . VAL A 1 76 ? -18.038 -21.805 -19.589 1.00 40.74 489 VAL A C 1
ATOM 548 O O . VAL A 1 76 ? -17.306 -20.933 -19.107 1.00 39.36 489 VAL A O 1
ATOM 552 N N . HIS A 1 77 ? -17.585 -22.699 -20.468 1.00 35.91 490 HIS A N 1
ATOM 553 C CA . HIS A 1 77 ? -16.216 -22.693 -20.962 1.00 34.86 490 HIS A CA 1
ATOM 554 C C . HIS A 1 77 ? -16.110 -22.086 -22.356 1.00 34.75 490 HIS A C 1
ATOM 555 O O . HIS A 1 77 ? -15.086 -22.260 -23.025 1.00 31.64 490 HIS A O 1
ATOM 562 N N . CYS A 1 78 ? -17.150 -21.379 -22.802 1.00 32.58 491 CYS A N 1
ATOM 563 C CA . CYS A 1 78 ? -17.199 -20.806 -24.148 1.00 35.18 491 CYS A CA 1
ATOM 564 C C . CYS A 1 78 ? -16.975 -21.881 -25.211 1.00 30.61 491 CYS A C 1
ATOM 565 O O . CYS A 1 78 ? -16.357 -21.642 -26.253 1.00 30.80 491 CYS A O 1
ATOM 568 N N . GLU A 1 79 ? -17.491 -23.081 -24.943 1.00 29.12 492 GLU A N 1
ATOM 569 C CA . GLU A 1 79 ? -17.280 -24.239 -25.801 1.00 34.60 492 GLU A CA 1
ATOM 570 C C . GLU A 1 79 ? -18.346 -24.390 -26.878 1.00 34.00 492 GLU A C 1
ATOM 571 O O . GLU A 1 79 ? -18.220 -25.278 -27.729 1.00 33.48 492 GLU A O 1
ATOM 577 N N . LEU A 1 80 ? -19.381 -23.556 -26.866 1.00 30.71 493 LEU A N 1
ATOM 578 C CA . LEU A 1 80 ? -20.448 -23.609 -27.852 1.00 30.88 493 LEU A CA 1
ATOM 579 C C . LEU A 1 80 ? -20.379 -22.388 -28.761 1.00 29.98 493 LEU A C 1
ATOM 580 O O . LEU A 1 80 ? -19.863 -21.336 -28.377 1.00 32.37 493 LEU A O 1
ATOM 585 N N . GLU A 1 81 ? -20.898 -22.530 -29.975 1.00 30.07 494 GLU A N 1
ATOM 586 C CA . GLU A 1 81 ? -20.931 -21.431 -30.928 1.00 28.88 494 GLU A CA 1
ATOM 587 C C . GLU A 1 81 ? -22.372 -20.998 -31.145 1.00 30.77 494 GLU A C 1
ATOM 588 O O . GLU A 1 81 ? -23.237 -21.831 -31.438 1.00 30.45 494 GLU A O 1
ATOM 594 N N . ILE A 1 82 ? -22.624 -19.697 -30.985 1.00 28.12 495 ILE A N 1
ATOM 595 C CA . ILE A 1 82 ? -23.936 -19.138 -31.279 1.00 26.94 495 ILE A CA 1
ATOM 596 C C . ILE A 1 82 ? -24.278 -19.373 -32.745 1.00 29.67 495 ILE A C 1
ATOM 597 O O . ILE A 1 82 ? -23.416 -19.269 -33.627 1.00 26.19 495 ILE A O 1
ATOM 602 N N . ASN A 1 83 ? -25.543 -19.701 -33.012 1.00 27.89 496 ASN A N 1
ATOM 603 C CA . ASN A 1 83 ? -26.047 -19.871 -34.375 1.00 26.76 496 ASN A CA 1
ATOM 604 C C . ASN A 1 83 ? -26.794 -18.600 -34.762 1.00 25.96 496 ASN A C 1
ATOM 605 O O . ASN A 1 83 ? -27.979 -18.446 -34.457 1.00 25.10 496 ASN A O 1
ATOM 610 N N . GLU A 1 84 ? -26.099 -17.691 -35.451 1.00 24.37 497 GLU A N 1
ATOM 611 C CA . GLU A 1 84 ? -26.709 -16.436 -35.877 1.00 23.47 497 GLU A CA 1
ATOM 612 C C . GLU A 1 84 ? -27.787 -16.632 -36.936 1.00 24.35 497 GLU A C 1
ATOM 613 O O . GLU A 1 84 ? -28.527 -15.686 -37.228 1.00 25.47 497 GLU A O 1
ATOM 619 N N . CYS A 1 85 ? -27.894 -17.824 -37.517 1.00 24.27 498 CYS A N 1
ATOM 620 C CA . CYS A 1 85 ? -28.976 -18.130 -38.440 1.00 25.00 498 CYS A CA 1
ATOM 621 C C . CYS A 1 85 ? -30.277 -18.478 -37.730 1.00 25.43 498 CYS A C 1
ATOM 622 O O . CYS A 1 85 ? -31.299 -18.654 -38.401 1.00 25.41 498 CYS A O 1
ATOM 625 N N . GLN A 1 86 ? -30.265 -18.580 -36.398 1.00 27.19 499 GLN A N 1
ATOM 626 C CA . GLN A 1 86 ? -31.475 -18.964 -35.680 1.00 25.99 499 GLN A CA 1
ATOM 627 C C . GLN A 1 86 ? -32.627 -18.008 -35.962 1.00 28.86 499 GLN A C 1
ATOM 628 O O . GLN A 1 86 ? -33.784 -18.439 -36.032 1.00 30.15 499 GLN A O 1
ATOM 634 N N . SER A 1 87 ? -32.335 -16.722 -36.153 1.00 26.71 500 SER A N 1
ATOM 635 C CA . SER A 1 87 ? -33.367 -15.708 -36.346 1.00 29.94 500 SER A CA 1
ATOM 636 C C . SER A 1 87 ? -33.894 -15.629 -37.779 1.00 28.88 500 SER A C 1
ATOM 637 O O . SER A 1 87 ? -34.639 -14.692 -38.085 1.00 31.37 500 SER A O 1
ATOM 640 N N . ASN A 1 88 ? -33.543 -16.577 -38.645 1.00 28.40 501 ASN A N 1
ATOM 641 C CA . ASN A 1 88 ? -33.960 -16.575 -40.043 1.00 29.06 501 ASN A CA 1
ATOM 642 C C . ASN A 1 88 ? -33.760 -15.212 -40.716 1.00 30.73 501 ASN A C 1
AT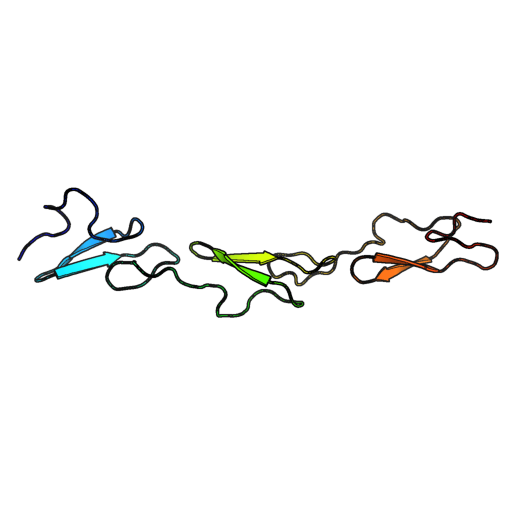OM 643 O O . ASN A 1 88 ? -34.714 -14.627 -41.235 1.00 32.01 501 ASN A O 1
ATOM 648 N N . PRO A 1 89 ? -32.530 -14.689 -40.731 1.00 29.42 502 PRO A N 1
ATOM 649 C CA . PRO A 1 89 ? -32.335 -13.346 -41.296 1.00 30.89 502 PRO A CA 1
ATOM 650 C C . PRO A 1 89 ? -32.564 -13.276 -42.797 1.00 28.08 502 PRO A C 1
ATOM 651 O O . PRO A 1 89 ? -33.006 -12.231 -43.289 1.00 28.26 502 PRO A O 1
ATOM 655 N N . CYS A 1 90 ? -32.279 -14.341 -43.542 1.00 28.03 503 CYS A N 1
ATOM 656 C CA . CYS A 1 90 ? -32.377 -14.272 -44.994 1.00 30.90 503 CYS A CA 1
ATOM 657 C C . CYS A 1 90 ? -33.833 -14.214 -45.437 1.00 33.92 503 CYS A C 1
ATOM 658 O O . CYS A 1 90 ? -34.695 -14.909 -44.892 1.00 34.07 503 CYS A O 1
ATOM 661 N N . VAL A 1 91 ? -34.105 -13.377 -46.435 1.00 36.47 504 VAL A N 1
ATOM 662 C CA . VAL A 1 91 ? -35.427 -13.312 -47.049 1.00 39.31 504 VAL A CA 1
ATOM 663 C C . VAL A 1 91 ? -35.305 -13.715 -48.512 1.00 40.69 504 VAL A C 1
ATOM 664 O O . VAL A 1 91 ? -34.203 -13.996 -48.997 1.00 37.73 504 VAL A O 1
ATOM 668 N N . ASN A 1 92 ? -36.436 -13.750 -49.222 1.00 43.55 505 ASN A N 1
ATOM 669 C CA . ASN A 1 92 ? -36.470 -14.134 -50.635 1.00 40.07 505 ASN A CA 1
ATOM 670 C C . ASN A 1 92 ? -35.838 -15.506 -50.854 1.00 41.67 505 ASN A C 1
ATOM 671 O O . ASN A 1 92 ? -35.139 -15.739 -51.844 1.00 41.37 505 ASN A O 1
ATOM 676 N N . ASN A 1 93 ? -36.084 -16.417 -49.907 1.00 40.90 506 ASN A N 1
ATOM 677 C CA . ASN A 1 93 ? -35.627 -17.808 -49.979 1.00 43.16 506 ASN A CA 1
ATOM 678 C C . ASN A 1 93 ? -34.102 -17.896 -50.083 1.00 40.05 506 ASN A C 1
ATOM 679 O O . ASN A 1 93 ? -33.554 -18.773 -50.752 1.00 44.11 506 ASN A O 1
ATOM 684 N N . GLY A 1 94 ? -33.404 -16.985 -49.412 1.00 41.55 507 GLY A N 1
ATOM 685 C CA . GLY A 1 94 ? -31.970 -17.131 -49.265 1.00 38.05 507 GLY A CA 1
ATOM 686 C C . GLY A 1 94 ? -31.624 -18.154 -48.197 1.00 36.50 507 GLY A C 1
ATOM 687 O O . GLY A 1 94 ? -32.318 -18.299 -47.190 1.00 40.83 507 GLY A O 1
ATOM 688 N N . GLN A 1 95 ? -30.532 -18.879 -48.429 1.00 32.82 508 GLN A N 1
ATOM 689 C CA . GLN A 1 95 ? -30.082 -19.933 -47.527 1.00 33.64 508 GLN A CA 1
ATOM 690 C C . GLN A 1 95 ? -29.036 -19.377 -46.569 1.00 31.44 508 GLN A C 1
ATOM 691 O O . GLN A 1 95 ? -28.056 -18.762 -47.001 1.00 29.04 508 GLN A O 1
ATOM 697 N N . CYS A 1 96 ? -29.245 -19.600 -45.272 1.00 32.37 509 CYS A N 1
ATOM 698 C CA . CYS A 1 96 ? -28.405 -19.007 -44.239 1.00 27.43 509 CYS A CA 1
ATOM 699 C C . CYS A 1 96 ? -27.253 -19.935 -43.872 1.00 27.63 509 CYS A C 1
ATOM 700 O O . CYS A 1 96 ? -27.465 -21.111 -43.557 1.00 28.64 509 CYS A O 1
ATOM 703 N N . VAL A 1 97 ? -26.038 -19.398 -43.898 1.00 28.90 510 VAL A N 1
ATOM 704 C CA . VAL A 1 97 ? -24.844 -20.113 -43.468 1.00 25.99 510 VAL A CA 1
ATOM 705 C C . VAL A 1 97 ? -24.384 -19.501 -42.154 1.00 27.86 510 VAL A C 1
ATOM 706 O O . VAL A 1 97 ? -24.200 -18.281 -42.065 1.00 27.78 510 VAL A O 1
ATOM 710 N N . ASP A 1 98 ? -24.203 -20.341 -41.139 1.00 28.45 511 ASP A N 1
ATOM 711 C CA . ASP A 1 98 ? -23.808 -19.883 -39.810 1.00 25.76 511 ASP A CA 1
ATOM 712 C C . ASP A 1 98 ? -22.290 -19.762 -39.752 1.00 28.72 511 ASP A C 1
ATOM 713 O O . ASP A 1 98 ? -21.576 -20.763 -39.860 1.00 31.89 511 ASP A O 1
ATOM 718 N N . LYS A 1 99 ? -21.801 -18.541 -39.578 1.00 28.28 512 LYS A N 1
ATOM 719 C CA . LYS A 1 99 ? -20.382 -18.259 -39.420 1.00 29.71 512 LYS A CA 1
ATOM 720 C C . LYS A 1 99 ? -20.103 -17.894 -37.967 1.00 29.40 512 LYS A C 1
ATOM 721 O O . LYS A 1 99 ? -20.994 -17.904 -37.115 1.00 27.63 512 LYS A O 1
ATOM 727 N N . VAL A 1 100 ? -18.851 -17.558 -37.679 1.00 29.65 513 VAL A N 1
ATOM 728 C CA . VAL A 1 100 ? -18.493 -17.113 -36.337 1.00 26.61 513 VAL A CA 1
ATOM 729 C C . VAL A 1 100 ? -18.854 -15.639 -36.203 1.00 26.94 513 VAL A C 1
ATOM 730 O O . VAL A 1 100 ? -18.370 -14.798 -36.968 1.00 27.38 513 VAL A O 1
ATOM 734 N N . ASN A 1 101 ? -19.735 -15.331 -35.249 1.00 26.70 514 ASN A N 1
ATOM 735 C CA . ASN A 1 101 ? -20.171 -13.969 -34.943 1.00 26.40 514 ASN A CA 1
ATOM 736 C C . ASN A 1 101 ? -20.891 -13.298 -36.110 1.00 28.97 514 ASN A C 1
ATOM 737 O O . ASN A 1 101 ? -21.031 -12.071 -36.127 1.00 29.96 514 ASN A O 1
ATOM 742 N N . ARG A 1 102 ? -21.353 -14.068 -37.093 1.00 28.03 515 ARG A N 1
ATOM 743 C CA . ARG A 1 102 ? -22.134 -13.508 -38.190 1.00 27.65 515 ARG A CA 1
ATOM 744 C C . ARG A 1 102 ? -22.790 -14.648 -38.957 1.00 26.47 515 ARG A C 1
ATOM 745 O O . ARG A 1 102 ? -22.492 -15.826 -38.741 1.00 25.35 515 ARG A O 1
ATOM 753 N N . PHE A 1 103 ? -23.704 -14.278 -39.846 1.00 27.08 516 PHE A N 1
ATOM 754 C CA . PHE A 1 103 ? -24.312 -15.192 -40.800 1.00 27.78 516 PHE A CA 1
ATOM 755 C C . PHE A 1 103 ? -23.954 -14.753 -42.215 1.00 27.13 516 PHE A C 1
ATOM 756 O O . PHE A 1 103 ? -23.484 -13.636 -42.444 1.00 28.55 516 PHE A O 1
ATOM 764 N N . GLN A 1 104 ? -24.190 -15.654 -43.168 1.00 26.50 517 GLN A N 1
ATOM 765 C CA . GLN A 1 104 ? -24.068 -15.367 -44.593 1.00 31.85 517 GLN A CA 1
ATOM 766 C C . GLN A 1 104 ? -25.295 -15.924 -45.298 1.00 26.57 517 GLN A C 1
ATOM 767 O O . GLN A 1 104 ? -25.663 -17.083 -45.080 1.00 29.05 517 GLN A O 1
ATOM 773 N N . CYS A 1 105 ? -25.935 -15.102 -46.123 1.00 27.52 518 CYS A N 1
ATOM 774 C CA . CYS A 1 105 ? -27.097 -15.519 -46.899 1.00 26.97 518 CYS A CA 1
ATOM 775 C C . CYS A 1 105 ? -26.655 -15.856 -48.316 1.00 32.24 518 CYS A C 1
ATOM 776 O O . CYS A 1 105 ? -26.178 -14.980 -49.043 1.00 34.10 518 CYS A O 1
ATOM 779 N N . LEU A 1 106 ? -26.804 -17.120 -48.698 1.00 30.77 519 LEU A N 1
ATOM 780 C CA . LEU A 1 106 ? -26.607 -17.527 -50.085 1.00 34.74 519 LEU A CA 1
ATOM 781 C C . LEU A 1 106 ? -27.875 -17.181 -50.852 1.00 38.74 519 LEU A C 1
ATOM 782 O O . LEU A 1 106 ? -28.926 -17.795 -50.637 1.00 35.68 519 LEU A O 1
ATOM 787 N N . CYS A 1 107 ? -27.782 -16.170 -51.746 1.00 35.84 520 CYS A N 1
ATOM 788 C CA . CYS A 1 107 ? -28.985 -15.683 -52.397 1.00 39.38 520 CYS A CA 1
ATOM 789 C C . CYS A 1 107 ? -29.232 -16.422 -53.707 1.00 43.47 520 CYS A C 1
ATOM 790 O O . CYS A 1 107 ? -28.285 -16.801 -54.406 1.00 42.29 520 CYS A O 1
ATOM 793 N N . PRO A 1 108 ? -30.501 -16.642 -54.053 1.00 42.61 521 PRO A N 1
ATOM 794 C CA . PRO A 1 108 ? -30.806 -17.197 -55.366 1.00 49.52 521 PRO A CA 1
ATOM 795 C C . PRO A 1 108 ? -30.523 -16.173 -56.449 1.00 50.45 521 PRO A C 1
ATOM 796 O O . PRO A 1 108 ? -30.651 -14.957 -56.221 1.00 51.47 521 PRO A O 1
ATOM 800 N N . PRO A 1 109 ? -30.116 -16.613 -57.639 1.00 53.91 522 PRO A N 1
ATOM 801 C CA . PRO A 1 109 ? -29.791 -15.666 -58.715 1.00 53.00 522 PRO A CA 1
ATOM 802 C C . PRO A 1 109 ? -30.918 -14.672 -58.962 1.00 53.46 522 PRO A C 1
ATOM 803 O O . PRO A 1 109 ? -32.096 -15.034 -59.005 1.00 56.06 522 PRO A O 1
ATOM 807 N N . GLY A 1 110 ? -30.544 -13.402 -59.104 1.00 53.60 523 GLY A N 1
ATOM 808 C CA . GLY A 1 110 ? -31.498 -12.320 -59.220 1.00 53.05 523 GLY A CA 1
ATOM 809 C C . GLY A 1 110 ? -31.695 -11.503 -57.961 1.00 56.08 523 GLY A C 1
ATOM 810 O O . GLY A 1 110 ? -32.448 -10.520 -57.994 1.00 58.49 523 GLY A O 1
ATOM 811 N N . PHE A 1 111 ? -31.044 -11.872 -56.857 1.00 54.34 524 PHE A N 1
ATOM 812 C CA . PHE A 1 111 ? -31.187 -11.180 -55.583 1.00 50.32 524 PHE A CA 1
ATOM 813 C C . PHE A 1 111 ? -29.815 -10.893 -54.992 1.00 48.51 524 PHE A C 1
ATOM 814 O O . PHE A 1 111 ? -28.901 -11.717 -55.092 1.00 48.71 524 PHE A O 1
ATOM 822 N N . THR A 1 112 ? -29.678 -9.721 -54.371 1.00 49.50 525 THR A N 1
ATOM 823 C CA . THR A 1 112 ? -28.444 -9.321 -53.709 1.00 49.88 525 THR A CA 1
ATOM 824 C C . THR A 1 112 ? -28.788 -8.702 -52.359 1.00 47.47 525 THR A C 1
ATOM 825 O O . THR A 1 112 ? -29.959 -8.562 -51.991 1.00 47.35 525 THR A O 1
ATOM 829 N N . GLY A 1 113 ? -27.752 -8.317 -51.621 1.00 42.50 526 GLY A N 1
ATOM 830 C CA . GLY A 1 113 ? -27.929 -7.731 -50.316 1.00 44.00 526 GLY A CA 1
ATOM 831 C C . GLY A 1 113 ? -27.505 -8.684 -49.221 1.00 42.02 526 GLY A C 1
ATOM 832 O O . GLY A 1 113 ? -27.331 -9.886 -49.446 1.00 44.93 526 GLY A O 1
ATOM 833 N N . PRO A 1 114 ? -27.318 -8.158 -48.006 1.00 37.97 527 PRO A N 1
ATOM 834 C CA . PRO A 1 114 ? -26.892 -9.027 -46.896 1.00 41.55 527 PRO A CA 1
ATOM 835 C C . PRO A 1 114 ? -27.881 -10.138 -46.585 1.00 37.66 527 PRO A C 1
ATOM 836 O O . PRO A 1 114 ? -27.465 -11.246 -46.226 1.00 35.84 527 PRO A O 1
ATOM 840 N N . VAL A 1 115 ? -29.181 -9.876 -46.714 1.00 37.94 528 VAL A N 1
ATOM 841 C CA . VAL A 1 115 ? -30.193 -10.897 -46.465 1.00 37.50 528 VAL A CA 1
ATOM 842 C C . VAL A 1 115 ? -31.039 -11.103 -47.715 1.00 38.80 528 VAL A C 1
ATOM 843 O O . VAL A 1 115 ? -32.192 -11.540 -47.628 1.00 37.11 528 VAL A O 1
ATOM 847 N N . CYS A 1 116 ? -30.468 -10.799 -48.883 1.00 41.38 529 CYS A N 1
ATOM 848 C CA . CYS A 1 116 ? -31.142 -10.989 -50.171 1.00 45.53 529 CYS A CA 1
ATOM 849 C C . CYS A 1 116 ? -32.438 -10.184 -50.250 1.00 46.17 529 CYS A C 1
ATOM 850 O O . CYS A 1 116 ? -33.463 -10.674 -50.728 1.00 49.90 529 CYS A O 1
ATOM 853 N N . GLN A 1 117 ? -32.398 -8.937 -49.781 1.00 43.73 530 GLN A N 1
ATOM 854 C CA . GLN A 1 117 ? -33.594 -8.105 -49.752 1.00 47.33 530 GLN A CA 1
ATOM 855 C C . GLN A 1 117 ? -33.770 -7.251 -51.003 1.00 48.54 530 GLN A C 1
ATOM 856 O O . GLN A 1 117 ? -34.837 -6.651 -51.176 1.00 50.68 530 GLN A O 1
ATOM 862 N N . ILE A 1 118 ? -32.769 -7.185 -51.875 1.00 48.46 531 ILE A N 1
ATOM 863 C CA . ILE A 1 118 ? -32.821 -6.354 -53.074 1.00 52.24 531 ILE A CA 1
ATOM 864 C C . ILE A 1 118 ? -33.080 -7.250 -54.278 1.00 53.29 531 ILE A C 1
ATOM 865 O O . ILE A 1 118 ? -32.254 -8.107 -54.614 1.00 54.96 531 ILE A O 1
ATOM 870 N N . ASP A 1 119 ? -34.222 -7.048 -54.931 1.00 60.25 532 ASP A N 1
ATOM 871 C CA . ASP A 1 119 ? -34.578 -7.809 -56.127 1.00 58.88 532 ASP A CA 1
ATOM 872 C C . ASP A 1 119 ? -33.621 -7.473 -57.267 1.00 60.60 532 ASP A C 1
ATOM 873 O O . ASP A 1 119 ? -33.922 -6.633 -58.116 1.00 64.42 532 ASP A O 1
#

=== Feature glossary ===
The record interleaves many kinds of information about one protein. Here is each kind framed as the question it answers.

Q: Are the domains correctly placed relative to each other?
A: Predicted aligned error is AlphaFold's pairwise confidence. Unlike pLDDT (per-residue), PAE is per-residue-pair and captures whether two parts of the structure are correctly placed relative to each other. Units are ångströms of expected positional error.

Q: Which residues are in helices, strands, or loops?
A: Eight-state secondary structure (DSSP): H is the canonical α-helix, G the tighter 3₁₀-helix, I the wider π-helix; E/B are β-structure, T and S are turns and bends, and '-' is everything else. DSSP derives these from the pattern of main-chain N–H···O=C hydrogen bonds, not from the sequence.

Q: What if only a Cα trace is available?
A: P-SEA three-state annotation labels each residue as helix, strand, or coil based purely on the geometry of the Cα trace. It serves as a fallback when the full backbone (and thus DSSP) is unavailable.

Q: What are the backbone torsion angles?
A: φ (phi) and ψ (psi) are the two rotatable backbone dihedrals per residue: φ is the C(i-1)–N–Cα–C torsion, ψ is the N–Cα–C–N(i+1) torsion, both in degrees on (−180°, 180°]. α-helical residues cluster near (−60°, −45°); β-strand residues near (−120°, +130°). A Ramachandran plot is simply a scatter of (φ, ψ) for every residue.

Q: What known structures does this most resemble?
A: Structural nearest neighbors (via Foldseek easy-search vs the PDB). Reported per hit: target PDB id, E-value, and alignment TM-score. A TM-score above ~0.5 is the conventional threshold for 'same fold'.

Q: What family and function is it annotated with?
A: Database cross-references. InterPro integrates a dozen domain/family signature databases into unified entries with residue-range hits. GO terms attach function/process/location labels with evidence codes. CATH codes position the fold in a four-level structural taxonomy. Organism is the NCBI-taxonomy species name.

Q: Which residues are buried vs exposed?
A: Solvent accessibility: the surface area of each residue that a 1.4 Å water probe can touch, in Å². When only backbone atoms are present the absolute values are lower than full-atom SASA (side chains contribute most of the area) and are flagged as backbone-only.

Q: What do the diagnostic plots show?
A: Three diagnostic plots accompany the record. The Cα contact map visualizes the tertiary structure as a 2D adjacency matrix (8 Å cutoff, sequence-local contacts suppressed). The Ramachandran plot shows the distribution of backbone (φ, ψ) torsions, with points in the α and β basins reflecting secondary structure content. The PAE plot shows AlphaFold's inter-residue confidence as a color matrix.

Q: What is the amino-acid chain?
A: The amino-acid sequence is the protein's primary structure: the linear order of residues from the N-terminus to the C-terminus, written in one-letter code. Everything else here — the 3D coordinates, the secondary structure, the domain annotations — is ultimately a consequence of this string.

Q: What do the rendered images show?
A: The six renders are orthographic views along the three Cartesian axes in both directions. Representation (cartoon, sticks, or surface) and color scheme (sequence-rainbow or by-chain) vary across proteins so the training set covers all the common visualization conventions.

Q: Where is each backbone atom in 3D?
A: The mmCIF table is the protein's shape written out atom by atom. For each backbone N, Cα, C, and carbonyl O, it records an (x, y, z) coordinate triple in Å plus the residue type, chain letter, and residue number.

Q: How mobile is each atom in the crystal?
A: For experimental (PDB) structures, the B-factor (temperature factor) quantifies the positional spread of each atom in the crystal — a combination of thermal vibration and static disorder — in units of Å². High B-factors mark flexible loops or poorly resolved regions; low B-factors mark the rigid, well-ordered core.

Q: How big and how compact is the whole molecule?
A: Three whole-structure scalars: the radius of gyration (RMS distance of Cα from centroid, in Å), the count of Cα–Cα contacts (pairs closer than 8 Å and separated by more than four residues in sequence — i.e. tertiary, not local, contacts), and the bounding-box dimensions. Together they distinguish compact globular folds from extended fibres or disordered chains.

Q: What does the local fold look like, residue by residue?
A: A 3Di character summarizes, for each residue, the relative orientation of the Cα frame of its nearest spatial neighbor. Because it encodes fold topology rather than chemistry, 3Di alignments detect remote structural similarity that sequence alignment misses.

Q: How confident is the AlphaFold model at each residue?
A: For AlphaFold models, the B-factor field carries pLDDT — the model's own estimate of local accuracy on a 0–100 scale. Regions with pLDDT<50 should be treated as essentially unmodeled; they often correspond to intrinsically disordered segments.